Protein AF-A0A7C4FYF0-F1 (afdb_monomer_lite)

pLDDT: mean 75.81, std 21.75, range [36.19, 97.69]

Structure (mmCIF, N/CA/C/O backbone):
data_AF-A0A7C4FYF0-F1
#
_entry.id   AF-A0A7C4FYF0-F1
#
loop_
_atom_site.group_PDB
_atom_site.id
_atom_site.type_symbol
_atom_site.label_atom_id
_atom_site.label_alt_id
_atom_site.label_comp_id
_atom_site.label_asym_id
_atom_site.label_entity_id
_atom_site.label_seq_id
_atom_site.pdbx_PDB_ins_code
_atom_site.Cartn_x
_atom_site.Cartn_y
_atom_site.Cartn_z
_atom_site.occupancy
_atom_site.B_iso_or_equiv
_atom_site.auth_seq_id
_atom_site.auth_comp_id
_atom_site.auth_asym_id
_atom_site.auth_atom_id
_atom_site.pdbx_PDB_model_num
ATOM 1 N N . MET A 1 1 ? 26.138 -3.972 34.690 1.00 36.19 1 MET A N 1
ATOM 2 C CA . MET A 1 1 ? 25.156 -4.710 33.863 1.00 36.19 1 MET A CA 1
ATOM 3 C C . MET A 1 1 ? 23.993 -3.771 33.584 1.00 36.19 1 MET A C 1
ATOM 5 O O . MET A 1 1 ? 23.308 -3.387 34.519 1.00 36.19 1 MET A O 1
ATOM 9 N N . PHE A 1 2 ? 23.866 -3.294 32.345 1.00 38.03 2 PHE A N 1
ATOM 10 C CA . PHE A 1 2 ? 22.912 -2.251 31.957 1.00 38.03 2 PHE A CA 1
ATOM 11 C C . PHE A 1 2 ? 21.536 -2.853 31.637 1.00 38.03 2 PHE A C 1
ATOM 13 O O . PHE A 1 2 ? 21.386 -3.569 30.650 1.00 38.03 2 PHE A O 1
ATOM 20 N N . LEU A 1 3 ? 20.535 -2.515 32.452 1.00 42.12 3 LEU A N 1
ATOM 21 C CA . LEU A 1 3 ? 19.127 -2.523 32.054 1.00 42.12 3 LEU A CA 1
ATOM 22 C C . LEU A 1 3 ? 18.947 -1.447 30.972 1.00 42.12 3 LEU A C 1
ATOM 24 O O . LEU A 1 3 ? 19.065 -0.259 31.270 1.00 42.12 3 LEU A O 1
ATOM 28 N N . SER A 1 4 ? 18.688 -1.847 29.725 1.00 45.59 4 SER A N 1
ATOM 29 C CA . SER A 1 4 ? 18.374 -0.904 28.647 1.00 45.59 4 SER A CA 1
ATOM 30 C C . SER A 1 4 ? 16.861 -0.765 28.511 1.00 45.59 4 SER A C 1
ATOM 32 O O . SER A 1 4 ? 16.148 -1.674 28.092 1.00 45.59 4 SER A O 1
ATOM 34 N N . LEU A 1 5 ? 16.412 0.397 28.961 1.00 44.62 5 LEU A N 1
ATOM 35 C CA . LEU A 1 5 ? 15.058 0.910 29.037 1.00 4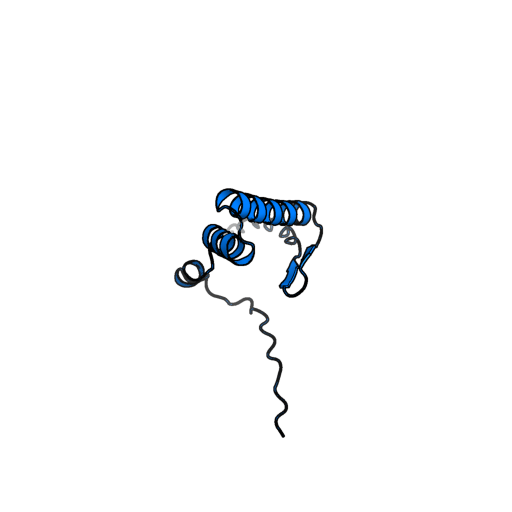4.62 5 LEU A CA 1
ATOM 36 C C . LEU A 1 5 ? 14.426 1.003 27.634 1.00 44.62 5 LEU A C 1
ATOM 38 O O . LEU A 1 5 ? 14.881 1.789 26.801 1.00 44.62 5 LEU A O 1
ATOM 42 N N . MET A 1 6 ? 13.355 0.246 27.373 1.00 47.91 6 MET A N 1
ATOM 43 C CA . MET A 1 6 ? 12.491 0.509 26.218 1.00 47.91 6 MET A CA 1
ATOM 44 C C . MET A 1 6 ? 11.791 1.850 26.436 1.00 47.91 6 MET A C 1
ATOM 46 O O . MET A 1 6 ? 10.971 2.000 27.340 1.00 47.91 6 MET A O 1
ATOM 50 N N . ARG A 1 7 ? 12.161 2.852 25.636 1.00 46.84 7 ARG A N 1
ATOM 51 C CA . ARG A 1 7 ? 11.558 4.181 25.687 1.00 46.84 7 ARG A CA 1
ATOM 52 C C . ARG A 1 7 ? 10.298 4.177 24.827 1.00 46.84 7 ARG A C 1
ATOM 54 O O . ARG A 1 7 ? 10.373 4.267 23.606 1.00 46.84 7 ARG A O 1
ATOM 61 N N . ASP A 1 8 ? 9.153 4.058 25.491 1.00 46.78 8 ASP A N 1
ATOM 62 C CA . ASP A 1 8 ? 7.826 4.294 24.926 1.00 46.78 8 ASP A CA 1
ATOM 63 C C . ASP A 1 8 ? 7.772 5.690 24.286 1.00 46.78 8 ASP A C 1
ATOM 65 O O . ASP A 1 8 ? 7.682 6.718 24.964 1.00 46.78 8 ASP A O 1
ATOM 69 N N . HIS A 1 9 ? 7.822 5.749 22.958 1.00 51.97 9 HIS A N 1
ATOM 70 C CA . HIS A 1 9 ? 7.536 6.967 22.209 1.00 51.97 9 HIS A CA 1
ATOM 71 C C . HIS A 1 9 ? 6.025 7.108 22.020 1.00 51.97 9 HIS A C 1
ATOM 73 O O . HIS A 1 9 ? 5.493 6.991 20.919 1.00 51.97 9 HIS A O 1
ATOM 79 N N . ARG A 1 10 ? 5.317 7.391 23.118 1.00 46.78 10 ARG A N 1
ATOM 80 C CA . ARG A 1 10 ? 3.933 7.867 23.061 1.00 46.78 10 ARG A CA 1
ATOM 81 C C . ARG A 1 10 ? 3.961 9.349 22.660 1.00 46.78 10 ARG A C 1
ATOM 83 O O . ARG A 1 10 ? 4.488 10.157 23.427 1.00 46.78 10 ARG A O 1
ATOM 90 N N . PRO A 1 11 ? 3.427 9.754 21.494 1.00 45.69 11 PRO A N 1
ATOM 91 C CA . PRO A 1 11 ? 3.427 11.162 21.118 1.00 45.69 11 PRO A CA 1
ATOM 92 C C . PRO A 1 11 ? 2.539 11.962 22.084 1.00 45.69 11 PRO A C 1
ATOM 94 O O . PRO A 1 11 ? 1.346 11.694 22.243 1.00 45.69 11 PRO A O 1
ATOM 97 N N . SER A 1 12 ? 3.160 12.926 22.769 1.00 44.53 12 SER A N 1
ATOM 98 C CA . SER A 1 12 ? 2.513 13.879 23.673 1.00 44.53 12 SER A CA 1
ATOM 99 C C . SER A 1 12 ? 1.581 14.818 22.898 1.00 44.53 12 SER A C 1
ATOM 101 O O . SER A 1 12 ? 1.915 15.274 21.803 1.00 44.53 12 SER A O 1
ATOM 103 N N . LYS A 1 13 ? 0.433 15.161 23.500 1.00 54.25 13 LYS A N 1
ATOM 104 C CA . LYS A 1 13 ? -0.630 16.039 22.961 1.00 54.25 13 LYS A CA 1
ATOM 105 C C . LYS A 1 13 ? -0.206 17.506 22.739 1.00 54.25 13 LYS A C 1
ATOM 107 O O . LYS A 1 13 ? -1.048 18.337 22.426 1.00 54.25 13 LYS A O 1
ATOM 112 N N . SER A 1 14 ? 1.075 17.823 22.894 1.00 54.56 14 SER A N 1
ATOM 113 C CA . SER A 1 14 ? 1.661 19.158 22.749 1.00 54.56 14 SER A CA 1
ATOM 114 C C . SER A 1 14 ? 2.590 19.281 21.532 1.00 54.56 14 SER A C 1
ATOM 116 O O . SER A 1 14 ? 3.521 20.083 21.559 1.00 54.56 14 SER A O 1
ATOM 118 N N . SER A 1 15 ? 2.406 18.467 20.485 1.00 52.41 15 SER A N 1
ATOM 119 C CA . SER A 1 15 ? 3.227 18.593 19.272 1.00 52.41 15 SER A CA 1
ATOM 120 C C . SER A 1 15 ? 2.846 19.857 18.488 1.00 52.41 15 SER A C 1
ATOM 122 O O . SER A 1 15 ? 1.667 20.013 18.159 1.00 52.41 15 SER A O 1
ATOM 124 N N . PRO A 1 16 ? 3.806 20.748 18.161 1.00 57.50 16 PRO A N 1
ATOM 125 C CA . PRO A 1 16 ? 3.572 21.813 17.192 1.00 57.50 16 PRO A CA 1
ATOM 126 C C . PRO A 1 16 ? 3.185 21.187 15.845 1.00 57.50 16 PRO A C 1
ATOM 128 O O . PRO A 1 16 ? 3.544 20.039 15.572 1.00 57.50 16 PRO A O 1
ATOM 131 N N . ALA A 1 17 ? 2.429 21.922 15.023 1.00 59.28 17 ALA A N 1
ATOM 132 C CA . ALA A 1 17 ? 2.024 21.464 13.694 1.00 59.28 17 ALA A CA 1
ATOM 133 C C . ALA A 1 17 ? 3.229 20.837 12.966 1.00 59.28 17 ALA A C 1
ATOM 135 O O . ALA A 1 17 ? 4.310 21.436 13.001 1.00 59.28 17 ALA A O 1
ATOM 136 N N . PRO A 1 18 ? 3.083 19.635 12.371 1.00 56.06 18 PRO A N 1
ATOM 137 C CA . PRO A 1 18 ? 4.209 18.919 11.787 1.00 56.06 18 PRO A CA 1
ATOM 138 C C . PRO A 1 18 ? 4.923 19.844 10.805 1.00 56.06 18 PRO A C 1
ATOM 140 O O . PRO A 1 18 ? 4.311 20.395 9.888 1.00 56.06 18 PRO A O 1
ATOM 143 N N . SER A 1 19 ? 6.210 20.077 11.061 1.00 63.28 19 SER A N 1
ATOM 144 C CA . SER A 1 19 ? 7.029 20.969 10.255 1.00 63.28 19 SER A CA 1
ATOM 145 C C . SER A 1 19 ? 7.042 20.483 8.805 1.00 63.28 19 SER A C 1
ATOM 147 O O . SER A 1 19 ? 7.017 19.284 8.532 1.00 63.28 19 SER A O 1
ATOM 149 N N . ARG A 1 20 ? 7.099 21.423 7.858 1.00 54.41 20 ARG A N 1
ATOM 150 C CA . ARG A 1 20 ? 7.176 21.164 6.407 1.00 54.41 20 ARG A CA 1
ATOM 151 C C . ARG A 1 20 ? 8.246 20.116 6.042 1.00 54.41 20 ARG A C 1
ATOM 153 O O . ARG A 1 20 ? 8.032 19.310 5.146 1.00 54.41 20 ARG A O 1
ATOM 160 N N . TRP A 1 21 ? 9.330 20.076 6.817 1.00 47.88 21 TRP A N 1
ATOM 161 C CA . TRP A 1 21 ? 10.444 19.132 6.706 1.00 47.88 21 TRP A CA 1
ATOM 162 C C . TRP A 1 21 ? 10.088 17.669 7.018 1.00 47.88 21 TRP A C 1
ATOM 164 O O . TRP A 1 21 ? 10.799 16.771 6.585 1.00 47.88 21 TRP A O 1
ATOM 174 N N . T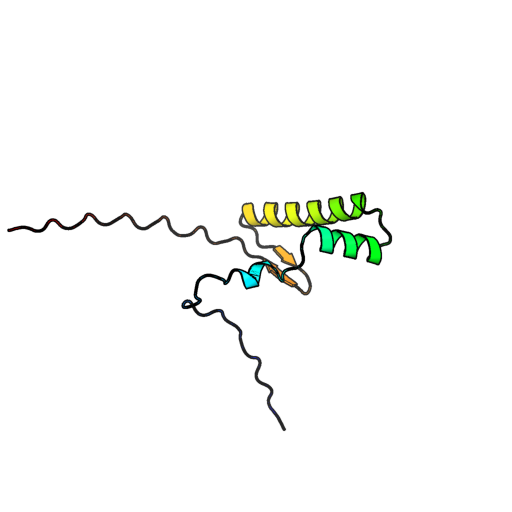YR A 1 22 ? 8.983 17.398 7.720 1.00 53.44 22 TYR A N 1
ATOM 175 C CA . TYR A 1 22 ? 8.553 16.037 8.062 1.00 53.44 22 TYR A CA 1
ATOM 176 C C . TYR A 1 22 ? 7.889 15.297 6.884 1.00 53.44 22 TYR A C 1
ATOM 178 O O . TYR A 1 22 ? 7.862 14.070 6.862 1.00 53.44 22 TYR A O 1
ATOM 186 N N . TYR A 1 23 ? 7.381 16.022 5.880 1.00 55.00 23 TYR A N 1
ATOM 187 C CA . TYR A 1 23 ? 6.745 15.423 4.698 1.00 55.00 23 TYR A CA 1
ATOM 188 C C . TYR A 1 23 ? 7.708 15.193 3.525 1.00 55.00 23 TYR A C 1
ATOM 190 O O . TYR A 1 23 ? 7.408 14.380 2.653 1.00 55.00 23 TYR A O 1
ATOM 198 N N . GLU A 1 24 ? 8.866 15.859 3.495 1.00 60.91 24 GLU A N 1
ATOM 199 C CA . GLU A 1 24 ? 9.848 15.694 2.411 1.00 60.91 24 GLU A CA 1
ATOM 200 C C . GLU A 1 24 ? 10.733 14.447 2.574 1.00 60.91 24 GLU A C 1
ATOM 202 O O . GLU A 1 24 ? 11.306 13.981 1.594 1.00 60.91 24 GLU A O 1
ATOM 207 N N . SER A 1 25 ? 10.819 13.868 3.778 1.00 68.56 25 SER A N 1
ATOM 208 C CA . SER A 1 25 ? 11.702 12.724 4.077 1.00 68.56 25 SER A CA 1
ATOM 209 C C . SER A 1 25 ? 11.032 11.347 3.969 1.00 68.56 25 SER A C 1
ATOM 211 O O . SER A 1 25 ? 11.699 10.325 4.126 1.00 68.56 25 SER A O 1
ATOM 213 N N . GLY A 1 26 ? 9.714 11.294 3.762 1.00 79.88 26 GLY A N 1
ATOM 214 C CA . GLY A 1 26 ? 8.970 10.038 3.673 1.00 79.88 26 GLY A CA 1
ATOM 215 C C . GLY A 1 26 ? 9.110 9.377 2.300 1.00 79.88 26 GLY A C 1
ATOM 216 O O . GLY A 1 26 ? 8.990 10.046 1.275 1.00 79.88 26 GLY A O 1
ATOM 217 N N . MET A 1 27 ? 9.306 8.053 2.273 1.00 87.00 27 MET A N 1
ATOM 218 C CA . MET A 1 27 ? 9.300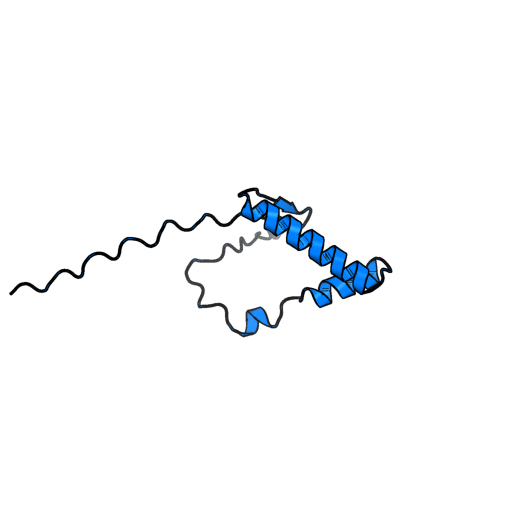 7.276 1.028 1.00 87.00 27 MET A CA 1
ATOM 219 C C . MET A 1 27 ? 7.966 7.457 0.299 1.00 87.00 27 MET A C 1
ATOM 221 O O . MET A 1 27 ? 6.895 7.222 0.867 1.00 87.00 27 MET A O 1
ATOM 225 N N . LYS A 1 28 ? 8.035 7.832 -0.979 1.00 91.00 28 LYS A N 1
ATOM 226 C CA . LYS A 1 28 ? 6.843 7.989 -1.821 1.00 91.00 28 LYS A CA 1
ATOM 227 C C . LYS A 1 28 ? 6.355 6.641 -2.359 1.00 91.00 28 LYS A C 1
ATOM 229 O O . LYS A 1 28 ? 7.093 5.654 -2.402 1.00 91.00 28 LYS A O 1
ATOM 234 N N . LYS A 1 29 ? 5.103 6.599 -2.818 1.00 90.44 29 LYS A N 1
ATOM 235 C CA . LYS A 1 29 ? 4.472 5.383 -3.358 1.00 90.44 29 LYS A CA 1
ATOM 236 C C . LYS A 1 29 ? 5.221 4.842 -4.580 1.00 90.44 29 LYS A C 1
ATOM 238 O O . LYS A 1 29 ? 5.418 3.635 -4.705 1.00 90.44 29 LYS A O 1
ATOM 243 N N . GLU A 1 30 ? 5.692 5.738 -5.443 1.00 93.56 30 GLU A N 1
ATOM 244 C CA . GLU A 1 30 ? 6.457 5.410 -6.649 1.00 93.56 30 GLU A CA 1
ATOM 245 C C . GLU A 1 30 ? 7.818 4.805 -6.292 1.00 93.56 30 GLU A C 1
ATOM 247 O O . GLU A 1 30 ? 8.294 3.870 -6.935 1.00 93.56 30 GLU A O 1
ATOM 252 N N . GLU A 1 31 ? 8.445 5.305 -5.228 1.00 93.62 31 GLU A N 1
ATOM 253 C CA . GLU A 1 31 ? 9.717 4.787 -4.735 1.00 93.62 31 GLU A CA 1
ATOM 254 C C . GLU A 1 31 ? 9.558 3.374 -4.155 1.00 93.62 31 GLU A C 1
ATOM 256 O O . GLU A 1 31 ? 10.362 2.485 -4.458 1.00 93.62 31 GLU A O 1
ATOM 261 N N . LEU A 1 32 ? 8.473 3.130 -3.412 1.00 94.69 32 LEU A N 1
ATOM 262 C CA . LEU A 1 32 ? 8.108 1.792 -2.950 1.00 94.69 32 LEU A CA 1
ATOM 263 C C . LEU A 1 32 ? 7.865 0.839 -4.129 1.00 94.69 32 LEU A C 1
ATOM 265 O O . LEU A 1 32 ? 8.415 -0.265 -4.144 1.00 94.69 32 LEU A O 1
ATOM 269 N N . ALA A 1 33 ? 7.107 1.266 -5.143 1.00 96.88 33 ALA A N 1
ATOM 270 C CA . ALA A 1 33 ? 6.858 0.472 -6.347 1.00 96.88 33 ALA A CA 1
ATOM 271 C C . ALA A 1 33 ? 8.162 0.122 -7.080 1.00 96.88 33 ALA A C 1
ATOM 273 O O . ALA A 1 33 ? 8.383 -1.038 -7.428 1.00 96.88 33 ALA A O 1
ATOM 274 N N . ASN A 1 34 ? 9.079 1.081 -7.225 1.00 96.75 34 ASN A N 1
ATOM 275 C CA . ASN A 1 34 ? 10.400 0.838 -7.808 1.00 96.75 34 ASN A CA 1
ATOM 276 C C . ASN A 1 34 ? 11.221 -0.167 -6.989 1.00 96.75 34 ASN A C 1
ATOM 278 O O . ASN A 1 34 ? 11.887 -1.041 -7.551 1.00 96.75 34 ASN A O 1
ATOM 282 N N . ARG A 1 35 ? 11.169 -0.088 -5.655 1.00 96.19 35 ARG A N 1
ATOM 283 C CA . ARG A 1 35 ? 11.849 -1.051 -4.779 1.00 96.19 35 ARG A CA 1
ATOM 284 C C . ARG A 1 35 ? 11.256 -2.456 -4.912 1.00 96.19 35 ARG A C 1
ATOM 286 O O . ARG A 1 35 ? 12.016 -3.423 -4.944 1.00 96.19 35 ARG A O 1
ATOM 293 N N . VAL A 1 36 ? 9.934 -2.568 -5.047 1.00 96.94 36 VAL A N 1
ATOM 294 C CA . VAL A 1 36 ? 9.227 -3.834 -5.307 1.00 96.94 36 VAL A CA 1
ATOM 295 C C . VAL A 1 36 ? 9.579 -4.397 -6.684 1.00 96.94 36 VAL A C 1
ATOM 297 O O . VAL A 1 36 ? 9.850 -5.592 -6.798 1.00 96.94 36 VAL A O 1
ATOM 300 N N . ALA A 1 37 ? 9.630 -3.554 -7.718 1.00 97.12 37 ALA A N 1
ATOM 301 C CA . ALA A 1 37 ? 10.017 -3.962 -9.066 1.00 97.12 37 ALA A CA 1
ATOM 302 C C . ALA A 1 37 ? 11.407 -4.607 -9.066 1.00 97.12 37 ALA A C 1
ATOM 304 O O . ALA A 1 37 ? 11.580 -5.709 -9.588 1.00 97.12 37 ALA A O 1
ATOM 305 N N . ARG A 1 38 ? 12.377 -3.967 -8.397 1.00 96.75 38 ARG A N 1
ATOM 306 C CA . ARG A 1 38 ? 13.752 -4.476 -8.281 1.00 96.75 38 ARG A CA 1
ATOM 307 C C . ARG A 1 38 ? 13.833 -5.766 -7.469 1.00 96.75 38 ARG A C 1
ATOM 309 O O . ARG A 1 38 ? 14.453 -6.721 -7.924 1.00 96.75 38 ARG A O 1
ATOM 316 N N . SER A 1 39 ? 13.210 -5.812 -6.291 1.00 96.12 39 SER A N 1
ATOM 317 C CA . SER A 1 39 ? 13.320 -6.974 -5.397 1.00 96.12 39 SER A CA 1
ATOM 318 C C . SER A 1 39 ? 12.639 -8.222 -5.956 1.00 96.12 39 SER A C 1
ATOM 320 O O . SER A 1 39 ? 13.113 -9.332 -5.732 1.00 96.12 39 SER A O 1
ATOM 322 N N . ARG A 1 40 ? 11.549 -8.047 -6.711 1.00 94.62 40 ARG A N 1
ATOM 323 C CA . ARG A 1 40 ? 10.747 -9.146 -7.269 1.00 94.62 40 ARG A CA 1
ATOM 324 C C . ARG A 1 40 ? 10.946 -9.371 -8.769 1.00 94.62 40 ARG A C 1
ATOM 326 O O . ARG A 1 40 ? 10.259 -10.218 -9.331 1.00 94.62 40 ARG A O 1
ATOM 333 N N . ARG A 1 41 ? 11.855 -8.628 -9.414 1.00 96.38 41 ARG A N 1
ATOM 334 C CA . ARG A 1 41 ? 12.095 -8.654 -10.872 1.00 96.38 41 ARG A CA 1
ATOM 335 C C . ARG A 1 41 ? 10.802 -8.488 -11.686 1.00 96.38 41 ARG A C 1
ATOM 337 O O . ARG A 1 41 ? 10.556 -9.213 -12.646 1.00 96.38 41 ARG A O 1
ATOM 344 N N . LEU A 1 42 ? 9.952 -7.550 -11.271 1.00 95.44 42 LEU A N 1
ATOM 345 C CA . LEU A 1 42 ? 8.694 -7.231 -11.950 1.00 95.44 42 LEU A CA 1
ATOM 346 C C . LEU A 1 42 ? 8.873 -6.038 -12.889 1.00 95.44 42 LEU A C 1
ATOM 348 O O . LEU A 1 42 ? 9.748 -5.198 -12.678 1.00 95.44 42 LEU A O 1
ATOM 352 N N . SER A 1 43 ? 7.997 -5.929 -13.891 1.00 97.12 43 SER A N 1
ATOM 353 C CA . SER A 1 43 ? 7.901 -4.698 -14.673 1.00 97.12 43 SER A CA 1
ATOM 354 C C . SER A 1 43 ? 7.437 -3.533 -13.785 1.00 97.12 43 SER A C 1
ATOM 356 O O . SER A 1 43 ? 6.667 -3.758 -12.841 1.00 97.12 43 SER A O 1
ATOM 358 N N . PRO A 1 44 ? 7.856 -2.287 -14.080 1.00 94.50 44 PRO A N 1
ATOM 359 C CA . PRO A 1 44 ? 7.470 -1.118 -13.290 1.00 94.50 44 PRO A CA 1
ATOM 360 C C . PRO A 1 44 ? 5.953 -0.973 -13.129 1.00 94.50 44 PRO A C 1
ATOM 362 O O . PRO A 1 44 ? 5.472 -0.804 -12.011 1.00 94.50 44 PRO A O 1
ATOM 365 N N . SER A 1 45 ? 5.192 -1.142 -14.215 1.00 96.44 45 SER A N 1
ATOM 366 C CA . SER A 1 45 ? 3.725 -1.050 -14.197 1.00 96.44 45 SER A CA 1
ATOM 367 C C . SER A 1 45 ? 3.099 -2.095 -13.277 1.00 96.44 45 SER A C 1
ATOM 369 O O . SER A 1 45 ? 2.266 -1.771 -12.439 1.00 96.44 45 SER A O 1
ATOM 371 N N . LYS A 1 46 ? 3.569 -3.347 -13.351 1.00 97.38 46 LYS A N 1
ATOM 372 C CA . LYS A 1 46 ? 3.043 -4.431 -12.514 1.00 97.38 46 LYS A CA 1
ATOM 373 C C . LYS A 1 46 ? 3.370 -4.226 -11.033 1.00 97.38 46 LYS A C 1
ATOM 375 O O . LYS A 1 46 ? 2.579 -4.606 -10.173 1.00 97.38 46 LYS A O 1
ATOM 380 N N . ALA A 1 47 ? 4.531 -3.649 -10.725 1.00 97.38 47 ALA A N 1
ATOM 381 C CA . ALA A 1 47 ? 4.897 -3.314 -9.355 1.00 97.38 47 ALA A CA 1
ATOM 382 C C . ALA A 1 47 ? 4.055 -2.153 -8.803 1.00 97.38 47 ALA A C 1
ATOM 384 O O . ALA A 1 47 ? 3.617 -2.232 -7.656 1.00 97.38 47 ALA A O 1
ATOM 385 N N . ALA A 1 48 ? 3.788 -1.126 -9.616 1.00 96.31 48 ALA A N 1
ATOM 386 C CA . ALA A 1 48 ? 2.897 -0.026 -9.254 1.00 96.31 48 ALA A CA 1
ATOM 387 C C . ALA A 1 48 ? 1.476 -0.535 -8.974 1.00 96.31 48 ALA A C 1
ATOM 389 O O . ALA A 1 48 ? 0.965 -0.326 -7.878 1.00 96.31 48 ALA A O 1
ATOM 390 N N . ASP A 1 49 ? 0.898 -1.321 -9.886 1.00 97.69 49 ASP A N 1
ATOM 391 C CA . ASP A 1 49 ? -0.434 -1.914 -9.709 1.00 97.69 49 ASP A CA 1
ATOM 392 C C . ASP A 1 49 ? -0.540 -2.741 -8.421 1.00 97.69 49 ASP A C 1
ATOM 394 O O . ASP A 1 49 ? -1.566 -2.731 -7.739 1.00 97.69 49 ASP A O 1
ATOM 398 N N . LEU A 1 50 ? 0.520 -3.478 -8.079 1.00 96.81 50 LEU A N 1
ATOM 399 C CA . LEU A 1 50 ? 0.560 -4.291 -6.868 1.00 96.81 50 LEU A CA 1
ATOM 400 C C . LEU A 1 50 ? 0.540 -3.418 -5.611 1.00 96.81 50 LEU A C 1
ATOM 402 O O . LEU A 1 50 ? -0.247 -3.687 -4.702 1.00 96.81 50 LEU A O 1
ATOM 406 N N . VAL A 1 51 ? 1.383 -2.383 -5.555 1.00 96.31 51 VAL A N 1
ATOM 407 C CA . VAL A 1 51 ? 1.410 -1.441 -4.425 1.00 96.31 51 VAL A CA 1
ATOM 408 C C . VAL A 1 51 ? 0.058 -0.743 -4.288 1.00 96.31 51 VAL A C 1
ATOM 410 O O . VAL A 1 51 ? -0.486 -0.653 -3.187 1.00 96.31 51 VAL A O 1
ATOM 413 N N . ASP A 1 52 ? -0.521 -0.319 -5.405 1.00 96.62 52 ASP A N 1
ATOM 414 C CA . ASP A 1 52 ? -1.808 0.364 -5.464 1.00 96.62 52 ASP A CA 1
ATOM 415 C C . ASP A 1 52 ? -2.943 -0.486 -4.901 1.00 96.62 52 ASP A C 1
ATOM 417 O O . ASP A 1 52 ? -3.700 -0.011 -4.052 1.00 96.62 52 ASP A O 1
ATOM 421 N N . ARG A 1 53 ? -3.032 -1.752 -5.322 1.00 97.50 53 ARG A N 1
ATOM 422 C CA . ARG A 1 53 ? -4.062 -2.683 -4.843 1.00 97.50 53 ARG A CA 1
ATOM 423 C C . ARG A 1 53 ? -3.955 -2.930 -3.348 1.00 97.50 53 ARG A C 1
ATOM 425 O O . ARG A 1 53 ? -4.965 -2.840 -2.659 1.00 97.50 53 ARG A O 1
ATOM 432 N N . ILE A 1 54 ? -2.744 -3.177 -2.842 1.00 95.44 54 ILE A N 1
ATOM 433 C CA . ILE A 1 54 ? -2.537 -3.416 -1.409 1.00 95.44 54 ILE A CA 1
ATOM 434 C C . ILE A 1 54 ? -2.992 -2.196 -0.605 1.00 95.44 54 ILE A C 1
ATOM 436 O O . ILE A 1 54 ? -3.791 -2.335 0.317 1.00 95.44 54 ILE A O 1
ATOM 440 N N . VAL A 1 55 ? -2.546 -0.992 -0.973 1.00 95.19 55 VAL A N 1
ATOM 441 C CA . VAL A 1 55 ? -2.942 0.239 -0.269 1.00 95.19 55 VAL A CA 1
ATOM 442 C C . VAL A 1 55 ? -4.458 0.453 -0.337 1.00 95.19 55 VAL A C 1
ATOM 444 O O . VAL A 1 55 ? -5.076 0.787 0.675 1.00 95.19 55 VAL A O 1
ATOM 447 N N . ALA A 1 56 ? -5.071 0.230 -1.501 1.00 96.50 56 ALA A N 1
ATOM 448 C CA . ALA A 1 56 ? -6.514 0.360 -1.675 1.00 96.50 56 ALA A CA 1
ATOM 449 C C . ALA A 1 56 ? -7.298 -0.630 -0.799 1.00 96.50 56 ALA A C 1
ATOM 451 O O . ALA A 1 56 ? -8.286 -0.237 -0.175 1.00 96.50 56 ALA A O 1
ATOM 452 N N . ASP A 1 57 ? -6.847 -1.882 -0.702 1.00 95.81 57 ASP A N 1
ATOM 453 C CA . ASP A 1 57 ? -7.469 -2.898 0.146 1.00 95.81 57 ASP A CA 1
ATOM 454 C C . ASP A 1 57 ? -7.362 -2.528 1.631 1.00 95.81 57 ASP A C 1
ATOM 456 O O . ASP A 1 57 ? -8.371 -2.574 2.336 1.00 95.81 57 ASP A O 1
ATOM 460 N N . LEU A 1 58 ? -6.195 -2.066 2.096 1.00 94.94 58 LEU A N 1
ATOM 461 C CA . LEU A 1 58 ? -6.023 -1.596 3.477 1.00 94.94 58 LEU A CA 1
ATOM 462 C C . LEU A 1 58 ? -6.980 -0.444 3.800 1.00 94.94 58 LEU A C 1
ATOM 464 O O . LEU A 1 58 ? -7.708 -0.491 4.792 1.00 94.94 58 LEU A O 1
ATOM 468 N N . ILE A 1 59 ? -7.034 0.572 2.934 1.00 94.81 59 ILE A N 1
ATOM 469 C CA . ILE A 1 59 ? -7.931 1.721 3.110 1.00 94.81 59 ILE A CA 1
ATOM 470 C C . ILE A 1 59 ? -9.393 1.270 3.100 1.00 94.81 59 ILE A C 1
ATOM 472 O O . ILE A 1 59 ? -10.188 1.761 3.903 1.00 94.81 59 ILE A O 1
ATOM 476 N N . ARG A 1 60 ? -9.766 0.342 2.213 1.00 95.75 60 ARG A N 1
ATOM 477 C CA . ARG A 1 60 ? -11.130 -0.193 2.140 1.00 95.75 60 ARG A CA 1
ATOM 478 C C . ARG A 1 60 ? -11.534 -0.856 3.452 1.00 95.75 60 ARG A C 1
ATOM 480 O O . ARG A 1 60 ? -12.648 -0.628 3.915 1.00 95.75 60 ARG A O 1
ATOM 487 N N . GLU A 1 61 ? -10.659 -1.659 4.046 1.00 94.94 61 GLU A N 1
ATOM 488 C CA . GLU A 1 61 ? -10.943 -2.343 5.309 1.00 94.94 61 GLU A CA 1
ATOM 489 C C . GLU A 1 61 ? -11.023 -1.365 6.486 1.00 94.94 61 GLU A C 1
ATOM 491 O O . GLU A 1 61 ? -11.989 -1.403 7.252 1.00 94.94 61 GLU A O 1
ATOM 496 N N . LEU A 1 62 ? -10.110 -0.396 6.551 1.00 94.44 62 LEU A N 1
ATOM 497 C CA . LEU A 1 62 ? -10.140 0.658 7.568 1.00 94.44 62 LEU A CA 1
ATOM 498 C C . LEU A 1 62 ? -11.401 1.529 7.459 1.00 94.44 62 LEU A C 1
ATOM 500 O O . LEU A 1 62 ? -12.020 1.857 8.468 1.00 94.44 62 LEU A O 1
ATOM 504 N N . ARG A 1 63 ? -11.853 1.860 6.243 1.00 92.38 63 ARG A N 1
ATOM 505 C CA . ARG A 1 63 ? -13.111 2.603 6.030 1.00 92.38 63 ARG A CA 1
ATOM 506 C C . ARG A 1 63 ? -14.347 1.841 6.500 1.00 92.38 63 ARG A C 1
ATOM 508 O O . ARG A 1 63 ? -15.329 2.470 6.871 1.00 92.38 63 ARG A O 1
ATOM 515 N N . LYS A 1 64 ? -14.298 0.507 6.522 1.00 94.19 64 LYS A N 1
ATOM 516 C CA . LYS A 1 64 ? -15.364 -0.339 7.087 1.00 94.19 64 LYS A CA 1
ATOM 517 C C . LYS A 1 64 ? -15.313 -0.420 8.617 1.00 94.19 64 LYS A C 1
ATOM 519 O O . LYS A 1 64 ? -16.081 -1.176 9.202 1.00 94.19 64 LYS A O 1
ATOM 524 N N . GLY A 1 65 ? -14.397 0.300 9.266 1.00 93.62 65 GLY A N 1
ATOM 525 C CA . GLY A 1 65 ? -14.195 0.221 10.710 1.00 93.62 65 GLY A CA 1
ATOM 526 C C . GLY A 1 65 ? -13.472 -1.051 11.154 1.00 93.62 65 GLY A C 1
ATOM 527 O O . GLY A 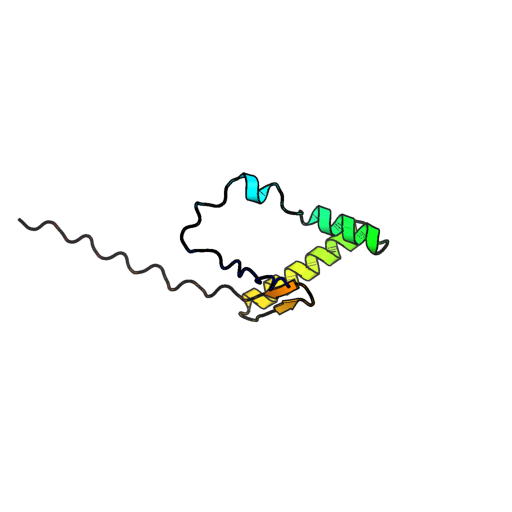1 65 ? -13.495 -1.372 12.340 1.00 93.62 65 GLY A O 1
ATOM 528 N N . ARG A 1 66 ? -12.828 -1.781 10.233 1.00 94.00 66 ARG A N 1
ATOM 529 C CA . ARG A 1 66 ? -12.058 -2.984 10.566 1.00 94.00 66 ARG A CA 1
ATOM 530 C C . ARG A 1 66 ? -10.591 -2.637 10.764 1.00 94.00 66 ARG A C 1
ATOM 532 O O . ARG A 1 66 ? -10.010 -1.895 9.977 1.00 94.00 66 ARG A O 1
ATOM 539 N N . SER A 1 67 ? -9.996 -3.187 11.816 1.00 93.88 67 SER A N 1
ATOM 540 C CA . SER A 1 67 ? -8.547 -3.159 12.003 1.00 93.88 67 SER A CA 1
ATOM 541 C C . SER A 1 67 ? -7.865 -4.133 11.052 1.00 93.88 67 SER A C 1
ATOM 543 O O . SER A 1 67 ? -8.414 -5.194 10.756 1.00 93.88 67 SER A O 1
ATOM 545 N N . VAL A 1 68 ? -6.668 -3.776 10.592 1.00 96.06 68 VAL A N 1
ATOM 546 C CA . VAL A 1 68 ? -5.859 -4.626 9.714 1.00 96.06 68 VAL A CA 1
ATOM 547 C C . VAL A 1 68 ? -4.510 -4.873 10.360 1.00 96.06 68 VAL A C 1
ATOM 549 O O . VAL A 1 68 ? -3.784 -3.924 10.646 1.00 96.06 68 VAL A O 1
ATOM 552 N N . ASP A 1 69 ? -4.177 -6.139 10.584 1.00 95.38 69 ASP A N 1
ATOM 553 C CA . ASP A 1 69 ? -2.859 -6.524 11.074 1.00 95.38 69 ASP A CA 1
ATOM 554 C C . ASP A 1 69 ? -1.858 -6.624 9.918 1.00 95.38 69 ASP A C 1
ATOM 556 O O . ASP A 1 69 ? -2.130 -7.271 8.903 1.00 95.38 69 ASP A O 1
ATOM 560 N N . LEU A 1 70 ? -0.711 -5.958 10.057 1.00 94.00 70 LEU A N 1
ATOM 561 C CA . LEU A 1 70 ? 0.391 -6.018 9.105 1.00 94.00 70 LEU A CA 1
ATOM 562 C C . LEU A 1 70 ? 1.586 -6.709 9.777 1.00 94.00 70 LEU A C 1
ATOM 564 O O . LEU A 1 70 ? 2.245 -6.100 10.629 1.00 94.00 70 LEU A O 1
ATOM 568 N N . PRO A 1 71 ? 1.914 -7.955 9.385 1.00 90.56 71 PRO A N 1
ATOM 569 C CA . PRO A 1 71 ? 3.007 -8.703 9.993 1.00 90.56 71 PRO A CA 1
ATOM 570 C C . PRO A 1 71 ? 4.321 -7.916 9.978 1.00 90.56 71 PRO A C 1
ATOM 572 O O . PRO A 1 71 ? 4.776 -7.460 8.929 1.00 90.56 71 PRO A O 1
ATOM 575 N N . GLY A 1 72 ? 4.924 -7.737 11.154 1.00 93.50 72 GLY A N 1
ATOM 576 C CA . GLY A 1 72 ? 6.178 -6.991 11.320 1.00 93.50 72 GLY A CA 1
ATOM 577 C C . GLY A 1 72 ? 6.065 -5.462 11.214 1.00 93.50 72 GLY A C 1
ATOM 578 O O . GLY A 1 72 ? 7.072 -4.782 11.384 1.00 93.50 72 GLY A O 1
ATOM 579 N N . LEU A 1 73 ? 4.870 -4.916 10.961 1.00 93.25 73 LEU A N 1
ATOM 580 C CA . LEU A 1 73 ? 4.597 -3.471 10.883 1.00 93.25 73 LEU A CA 1
ATOM 581 C C . LEU A 1 73 ? 3.548 -3.003 11.909 1.00 93.25 73 LEU A C 1
ATOM 583 O O . LEU A 1 73 ? 3.398 -1.801 12.126 1.00 93.25 73 LEU A O 1
ATOM 587 N N . GLY A 1 74 ? 2.858 -3.943 12.558 1.00 94.69 74 GLY A N 1
ATOM 588 C CA . GLY A 1 74 ? 1.848 -3.687 13.580 1.00 94.69 74 GLY A CA 1
ATOM 589 C C . GLY A 1 74 ? 0.433 -3.580 13.014 1.00 94.69 74 GLY A C 1
ATOM 590 O O . GLY A 1 74 ? 0.182 -3.809 11.832 1.00 94.69 74 GLY A O 1
ATOM 591 N N . THR A 1 75 ? -0.517 -3.234 13.880 1.00 95.81 75 THR A N 1
ATOM 592 C CA . THR A 1 75 ? -1.937 -3.185 13.525 1.00 95.81 75 THR A CA 1
ATOM 593 C C . THR A 1 75 ? -2.373 -1.764 13.173 1.00 95.81 75 THR A C 1
ATOM 595 O O . THR A 1 75 ? -2.192 -0.818 13.941 1.00 95.81 75 THR A O 1
ATOM 598 N N . LEU A 1 76 ? -3.005 -1.615 12.011 1.00 94.44 76 LEU A N 1
ATOM 599 C CA . LEU A 1 76 ? -3.683 -0.390 11.612 1.00 94.44 76 LEU A CA 1
ATOM 600 C C . LEU A 1 76 ? -5.095 -0.379 12.196 1.00 94.44 76 LEU A C 1
ATOM 602 O O . LEU A 1 76 ? -5.874 -1.318 12.011 1.00 94.44 76 LEU A O 1
ATOM 606 N N . HIS A 1 77 ? -5.444 0.708 12.878 1.00 94.00 77 HIS A N 1
ATOM 607 C CA . HIS A 1 77 ? -6.783 0.916 13.416 1.00 94.00 77 HIS A CA 1
ATOM 608 C C . HIS A 1 77 ? -7.523 1.987 12.614 1.00 94.00 77 HIS A C 1
ATOM 610 O O . HIS A 1 77 ? -6.919 2.999 12.244 1.00 94.00 77 HIS A O 1
ATOM 616 N N . PRO A 1 78 ? -8.829 1.804 12.357 1.00 91.81 78 PRO A N 1
ATOM 617 C CA . PRO A 1 78 ? -9.644 2.867 11.794 1.00 91.81 78 PRO A CA 1
ATOM 618 C C . PRO A 1 78 ? -9.621 4.069 12.742 1.00 91.81 78 PRO A C 1
ATOM 620 O O . PRO A 1 78 ? -9.639 3.914 13.968 1.00 91.81 78 PRO A O 1
ATOM 623 N N . ALA A 1 79 ? -9.583 5.279 12.187 1.00 81.44 79 ALA A N 1
ATOM 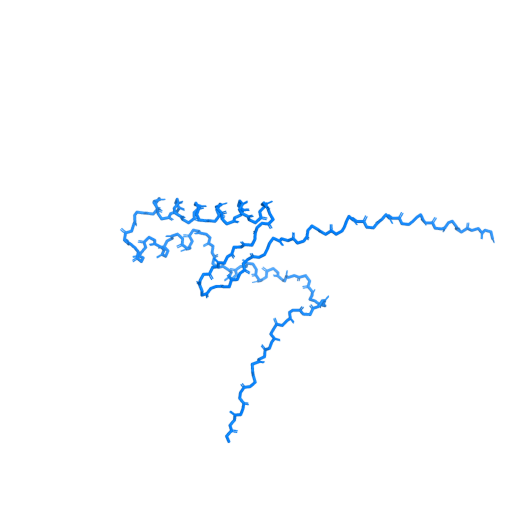624 C CA . ALA A 1 79 ? -9.724 6.470 13.007 1.00 81.44 79 ALA A CA 1
ATOM 625 C C . ALA A 1 79 ? -11.070 6.391 13.739 1.00 81.44 79 ALA A C 1
ATOM 627 O O . ALA A 1 79 ? -12.111 6.197 13.108 1.00 81.44 79 ALA A O 1
ATOM 628 N N . ARG A 1 80 ? -11.065 6.553 15.069 1.00 68.94 80 ARG A N 1
ATOM 629 C CA . ARG A 1 80 ? -12.303 6.872 15.785 1.00 68.94 80 ARG A CA 1
ATOM 630 C C . ARG A 1 80 ? -12.824 8.145 15.136 1.00 68.94 80 ARG A C 1
ATOM 632 O O . ARG A 1 80 ? -12.122 9.154 15.187 1.00 68.94 80 ARG A O 1
ATOM 639 N N . SER A 1 81 ? -13.989 8.079 14.487 1.00 56.56 81 SER A N 1
ATOM 640 C CA . SER A 1 81 ? -14.685 9.284 14.041 1.00 56.56 81 SER A CA 1
ATOM 641 C C . SER A 1 81 ? -14.662 10.236 15.227 1.00 56.56 81 SER A C 1
ATOM 643 O O . SER A 1 81 ? -15.104 9.855 16.314 1.00 56.56 81 SER A O 1
ATOM 645 N N . ALA A 1 82 ? -14.030 11.400 15.073 1.00 54.19 82 ALA A N 1
ATOM 646 C CA . ALA A 1 82 ? -14.015 12.384 16.141 1.00 54.19 82 ALA A CA 1
ATOM 647 C C . ALA A 1 82 ? -15.471 12.589 16.596 1.00 54.19 82 ALA A C 1
ATOM 649 O O . ALA A 1 82 ? -16.360 12.596 15.732 1.00 54.19 82 ALA A O 1
ATOM 650 N N . PRO A 1 83 ? -15.756 12.707 17.908 1.00 53.78 83 PRO A N 1
ATOM 651 C CA . PRO A 1 83 ? -17.071 13.175 18.314 1.00 53.78 83 PRO A CA 1
ATOM 652 C C . PRO A 1 83 ? -17.347 14.473 17.551 1.00 53.78 83 PRO A C 1
ATOM 654 O O . PRO A 1 83 ? -16.423 15.267 17.339 1.00 53.78 83 PRO A O 1
ATOM 657 N N . ALA A 1 84 ? -18.584 14.624 17.067 1.00 55.53 84 ALA A N 1
ATOM 658 C CA . ALA A 1 84 ? -19.020 15.793 16.312 1.00 55.53 84 ALA A CA 1
ATOM 659 C C . ALA A 1 84 ? -18.468 17.076 16.961 1.00 55.53 84 ALA A C 1
ATOM 661 O O . ALA A 1 84 ? -18.397 17.125 18.196 1.00 55.53 84 ALA A O 1
ATOM 662 N N . PRO A 1 85 ? -18.059 18.094 16.176 1.00 58.91 85 PRO A N 1
ATOM 663 C CA . PRO A 1 85 ? -17.610 19.360 16.737 1.00 58.91 85 PRO A CA 1
ATOM 664 C C . PRO A 1 85 ? -18.611 19.798 17.804 1.00 58.91 8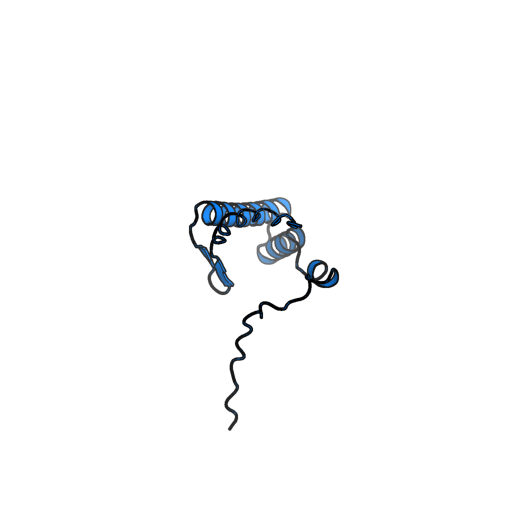5 PRO A C 1
ATOM 666 O O . PRO A 1 85 ? -19.808 19.866 17.518 1.00 58.91 85 PRO A O 1
ATOM 669 N N . LEU A 1 86 ? -18.133 20.008 19.035 1.00 58.69 86 LEU A N 1
ATOM 670 C CA . LEU A 1 86 ? -18.979 20.456 20.139 1.00 58.69 86 LEU A CA 1
ATOM 671 C C . LEU A 1 86 ? -19.833 21.637 19.643 1.00 58.69 86 LEU A C 1
ATOM 673 O O . LEU A 1 86 ? -19.283 22.514 18.962 1.00 58.69 86 LEU A O 1
ATOM 677 N N . PRO A 1 87 ? -21.150 21.669 19.930 1.00 55.62 87 PRO A N 1
ATOM 678 C CA . PRO A 1 87 ? -21.988 22.785 19.523 1.00 55.62 87 PRO A CA 1
ATOM 679 C C . PRO A 1 87 ? -21.342 24.069 20.040 1.00 55.62 87 PRO A C 1
ATOM 681 O O . PRO A 1 87 ? -21.005 24.165 21.221 1.00 55.62 87 PRO A O 1
ATOM 684 N N . LYS A 1 88 ? -21.104 25.029 19.138 1.00 57.72 88 LYS A N 1
ATOM 685 C CA . LYS A 1 88 ? -20.570 26.344 19.498 1.00 57.72 88 LYS A CA 1
ATOM 686 C C . LYS A 1 88 ? -21.538 26.951 20.508 1.00 57.72 88 LYS A C 1
ATOM 688 O O . LYS A 1 88 ? -22.627 27.374 20.132 1.00 57.72 88 LYS A O 1
ATOM 693 N N . GLY A 1 89 ? -21.153 26.929 21.783 1.00 47.44 89 GLY A N 1
ATOM 694 C CA . GLY A 1 89 ? -21.891 27.583 22.848 1.00 47.44 89 GLY A CA 1
ATOM 695 C C . GLY A 1 89 ? -22.117 29.031 22.446 1.00 47.44 89 GLY A C 1
ATOM 696 O O . GLY A 1 89 ? -21.177 29.734 22.073 1.00 47.44 89 GLY A O 1
ATOM 697 N N . HIS A 1 90 ? -23.384 29.425 22.450 1.00 47.31 90 HIS A N 1
ATOM 698 C CA . HIS A 1 90 ? -23.835 30.781 22.213 1.00 47.31 90 HIS A CA 1
ATOM 699 C C . HIS A 1 90 ? -22.948 31.754 22.990 1.00 47.31 90 HIS A C 1
ATOM 701 O O . HIS A 1 90 ? -22.760 31.607 24.198 1.00 47.31 90 HIS A O 1
ATOM 707 N N . THR A 1 91 ? -22.390 32.735 22.283 1.00 51.69 91 THR A N 1
ATOM 708 C CA . THR A 1 91 ? -21.758 33.908 22.880 1.00 51.69 91 THR A CA 1
ATOM 709 C C . THR A 1 91 ? -22.729 34.487 23.899 1.00 51.69 91 THR A C 1
ATOM 711 O O . THR A 1 91 ? -23.769 35.030 23.520 1.00 51.69 91 THR A O 1
ATOM 714 N N . ALA A 1 92 ? -22.422 34.316 25.186 1.00 48.34 92 ALA A N 1
ATOM 715 C CA . ALA A 1 92 ? -23.165 34.943 26.260 1.00 48.34 92 ALA A CA 1
ATOM 716 C C . ALA A 1 92 ? -23.122 36.451 26.014 1.00 48.34 92 ALA A C 1
ATOM 718 O O . ALA A 1 92 ? -22.055 37.070 26.033 1.00 48.34 92 ALA A O 1
ATOM 719 N N . GLY A 1 93 ? -24.286 37.015 25.698 1.00 42.84 93 GLY A N 1
ATOM 720 C CA . GLY A 1 93 ? -24.458 38.448 25.576 1.00 42.84 93 GLY A CA 1
ATOM 721 C C . GLY A 1 93 ? -23.970 39.124 26.850 1.00 42.84 93 GLY A C 1
ATOM 722 O O . GLY A 1 93 ? -24.371 38.756 27.953 1.00 42.84 93 GLY A O 1
ATOM 723 N N . LYS A 1 94 ? -23.117 40.136 26.678 1.00 50.38 94 LYS A N 1
ATOM 724 C CA . LYS A 1 94 ? -22.954 41.209 27.657 1.00 50.38 94 LYS A CA 1
ATOM 725 C C . LYS A 1 94 ? -24.352 41.756 27.959 1.00 50.38 94 LYS A C 1
ATOM 727 O O . LYS A 1 94 ? -24.960 42.379 27.092 1.00 50.38 94 LYS A O 1
ATOM 732 N N . LYS A 1 95 ? -24.868 41.499 29.159 1.00 51.53 95 LYS A N 1
ATOM 733 C CA . LYS A 1 95 ? -25.964 42.281 29.730 1.00 51.53 95 LYS A CA 1
ATOM 734 C C . LYS A 1 95 ? -25.362 43.345 30.640 1.00 51.53 95 LYS A C 1
ATOM 736 O O . LYS A 1 95 ? -24.588 42.994 31.522 1.00 51.53 95 LYS A O 1
ATOM 741 N N . SER A 1 96 ? -25.752 44.575 30.300 1.00 45.72 96 SER A N 1
ATOM 742 C CA . SER A 1 96 ? -25.924 45.806 31.082 1.00 45.72 96 SER A CA 1
ATOM 743 C C . SER A 1 96 ? -24.984 46.078 32.247 1.00 45.72 96 SER A C 1
ATOM 745 O O . SER A 1 96 ? -25.065 45.349 33.254 1.00 45.72 96 SER A O 1
#

Foldseek 3Di:
DDDDDDDPPDPDPPDDDPDPVVVVPDQDLLNQLVVQCVVVVHDSVVSSVVSVVVVVVCVVCLVVQHWDADVPPGIDGRPPPPPPDDPPPPDDDDDD

Secondary structure (DSSP, 8-state):
------------TT--S--THHHHSSPPHHHHHHHHHHHHT--HHHHHHHHHHHHHHHHHHHHTT--EEETTTEEE----PPP-PPP---------

Sequence (96 aa):
MFLSLMRDHRPSKSSPAPSRWYYESGMKKEELANRVARSRRLSPSKAADLVDRIVADLIRELRKGRSVDLPGLGTLHPARSAPAPLPKGHTAGKKS

Radius of gyration: 21.78 Å; chains: 1; bounding box: 51×55×48 Å